Protein AF-A0A966B7Y1-F1 (afdb_monomer_lite)

Radius of gyration: 15.98 Å; chains: 1; bounding box: 30×34×40 Å

pLDDT: mean 82.94, std 16.37, range [37.0, 94.38]

Sequence (66 aa):
MTRRNIRVDPHFFAELDNQLSESRGPNGEPSASDFLVIDLPTISDAFAEHFDEFPACGCPKLRRGC

Secondary structure (DSSP, 8-state):
---------HHHHHHHHHHS-SS--TT-PPPHHHIIIIIHHHHHHHHHHHGGGS------------

Structure (mmCIF, N/CA/C/O backbone):
data_AF-A0A966B7Y1-F1
#
_entry.id   AF-A0A966B7Y1-F1
#
loop_
_atom_site.group_PDB
_atom_site.id
_atom_site.type_symbol
_atom_site.label_atom_id
_atom_site.label_alt_id
_atom_site.label_comp_id
_atom_site.label_asym_id
_atom_site.label_entity_id
_atom_site.label_seq_id
_atom_site.pdbx_PDB_ins_code
_atom_site.Cartn_x
_atom_site.Cartn_y
_atom_site.Cartn_z
_atom_site.occupancy
_atom_site.B_iso_or_equiv
_atom_site.auth_seq_id
_atom_site.auth_comp_id
_atom_site.auth_asym_id
_atom_site.auth_atom_id
_atom_site.pdbx_PDB_model_num
ATOM 1 N N . MET A 1 1 ? 7.999 6.776 -22.141 1.00 62.38 1 MET A N 1
ATOM 2 C CA . MET A 1 1 ? 7.687 5.907 -20.989 1.00 62.38 1 MET A CA 1
ATOM 3 C C . MET A 1 1 ? 6.425 5.135 -21.293 1.00 62.38 1 MET A C 1
ATOM 5 O O . MET A 1 1 ? 5.480 5.738 -21.788 1.00 62.38 1 MET A O 1
ATOM 9 N N . THR A 1 2 ? 6.423 3.826 -21.052 1.00 82.19 2 THR A N 1
ATOM 10 C CA . THR A 1 2 ? 5.253 2.974 -21.294 1.00 82.19 2 THR A CA 1
ATOM 11 C C . THR A 1 2 ? 4.611 2.649 -19.956 1.00 82.19 2 THR A C 1
ATOM 13 O O . THR A 1 2 ? 5.193 1.911 -19.167 1.00 82.19 2 THR A O 1
ATOM 16 N N . ARG A 1 3 ? 3.416 3.194 -19.710 1.00 85.94 3 ARG A N 1
ATOM 17 C CA . ARG A 1 3 ? 2.651 2.917 -18.491 1.00 85.94 3 ARG A CA 1
ATOM 18 C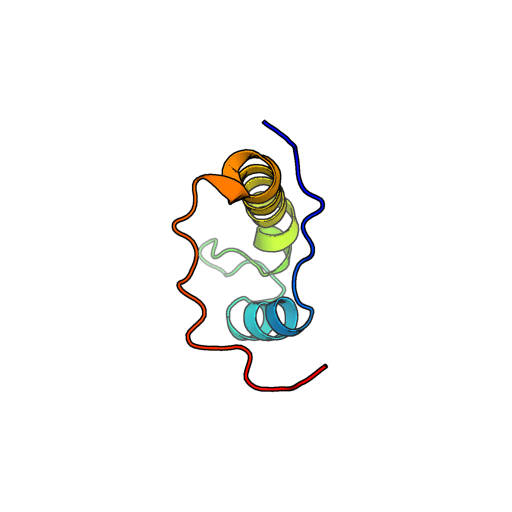 C . ARG A 1 3 ? 2.272 1.434 -18.430 1.00 85.94 3 ARG A C 1
ATOM 20 O O . ARG A 1 3 ? 1.722 0.902 -19.397 1.00 85.94 3 ARG A O 1
ATOM 27 N N . ARG A 1 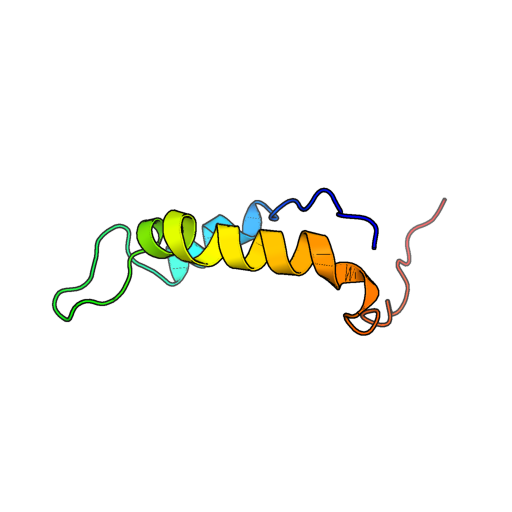4 ? 2.553 0.762 -17.313 1.00 87.12 4 ARG A N 1
ATOM 28 C CA . ARG A 1 4 ? 2.257 -0.668 -17.119 1.00 87.12 4 ARG A CA 1
ATOM 29 C C . ARG A 1 4 ? 0.920 -0.907 -16.434 1.00 87.12 4 ARG A C 1
ATOM 31 O O . ARG A 1 4 ? 0.451 -0.096 -15.643 1.00 87.12 4 ARG A O 1
ATOM 38 N N . ASN A 1 5 ? 0.317 -2.060 -16.725 1.00 89.62 5 ASN A N 1
ATOM 39 C CA . ASN A 1 5 ? -0.804 -2.564 -15.940 1.00 89.62 5 ASN A CA 1
ATOM 40 C C . ASN A 1 5 ? -0.249 -3.225 -14.672 1.00 89.62 5 ASN A C 1
ATOM 42 O O . ASN A 1 5 ? 0.361 -4.291 -14.753 1.00 89.62 5 ASN A O 1
ATOM 46 N N . ILE A 1 6 ? -0.429 -2.570 -13.528 1.00 89.81 6 ILE A N 1
ATOM 47 C CA . ILE A 1 6 ? -0.007 -3.084 -12.224 1.00 89.81 6 ILE A CA 1
ATOM 48 C C . ILE A 1 6 ? -1.164 -3.846 -11.583 1.00 89.81 6 ILE A C 1
ATOM 50 O O . ILE A 1 6 ? -2.326 -3.450 -11.680 1.00 89.81 6 ILE A O 1
ATOM 54 N N . ARG A 1 7 ? -0.832 -4.962 -10.933 1.00 90.19 7 ARG A N 1
ATOM 55 C CA . ARG A 1 7 ? -1.752 -5.751 -10.115 1.00 90.19 7 ARG A CA 1
ATOM 56 C C . ARG A 1 7 ? -1.125 -5.960 -8.750 1.00 90.19 7 ARG A C 1
ATOM 58 O O . ARG A 1 7 ? 0.071 -6.227 -8.662 1.00 90.19 7 ARG A O 1
ATOM 65 N N . VAL A 1 8 ? -1.945 -5.852 -7.715 1.00 90.81 8 VAL A N 1
ATOM 66 C CA . VAL A 1 8 ? -1.543 -6.121 -6.336 1.00 90.81 8 VAL A CA 1
ATOM 67 C C . VAL A 1 8 ? -1.808 -7.593 -6.044 1.00 90.81 8 VAL A C 1
ATOM 69 O O . VAL A 1 8 ? -2.866 -8.115 -6.403 1.00 90.81 8 VAL A O 1
ATOM 72 N N . ASP A 1 9 ? -0.832 -8.268 -5.443 1.00 93.69 9 ASP A N 1
ATOM 73 C CA . ASP A 1 9 ? -0.977 -9.671 -5.067 1.00 93.69 9 ASP A CA 1
ATOM 74 C C . ASP A 1 9 ? -2.056 -9.818 -3.979 1.00 93.69 9 ASP A C 1
ATOM 76 O O . ASP A 1 9 ? -2.031 -9.054 -3.014 1.00 93.69 9 ASP A O 1
ATOM 80 N N . PRO A 1 10 ? -2.992 -10.779 -4.078 1.00 91.94 10 PRO A N 1
ATOM 81 C CA . PRO A 1 10 ? -4.021 -10.972 -3.060 1.00 91.94 10 PRO A CA 1
ATOM 82 C C . PRO A 1 10 ? -3.479 -11.175 -1.636 1.00 91.94 10 PRO A C 1
ATOM 84 O O . PRO A 1 10 ? -4.136 -10.791 -0.670 1.00 91.94 10 PRO A O 1
ATOM 87 N N . HIS A 1 11 ? -2.283 -11.753 -1.489 1.00 94.19 11 HIS A N 1
ATOM 88 C CA . HIS A 1 11 ? -1.641 -11.962 -0.193 1.00 94.19 11 HIS A CA 1
ATOM 89 C C . HIS A 1 11 ? -1.302 -10.645 0.517 1.00 94.19 11 HIS A C 1
ATOM 91 O O . HIS A 1 11 ? -1.309 -10.599 1.744 1.00 94.19 11 HIS A O 1
ATOM 97 N N . PHE A 1 12 ? -1.077 -9.565 -0.237 1.00 92.81 12 PHE A N 1
ATOM 98 C CA . PHE A 1 12 ? -0.843 -8.237 0.325 1.00 92.81 12 PHE A CA 1
ATOM 99 C C . PHE A 1 12 ? -2.003 -7.776 1.211 1.00 92.81 12 PHE A C 1
ATOM 101 O O . PHE A 1 12 ? -1.763 -7.205 2.266 1.00 92.81 12 PHE A O 1
ATOM 108 N N . PHE A 1 13 ? -3.251 -8.047 0.816 1.00 92.06 13 PHE A N 1
ATOM 109 C CA . PHE A 1 13 ? -4.417 -7.611 1.590 1.00 92.06 13 PHE A CA 1
ATOM 110 C C . PHE A 1 13 ? -4.520 -8.350 2.924 1.00 92.06 13 PHE A C 1
ATOM 112 O O . PHE A 1 13 ? -4.767 -7.723 3.944 1.00 92.06 13 PHE A O 1
ATOM 119 N N . ALA A 1 14 ? -4.224 -9.654 2.937 1.00 92.25 14 ALA A N 1
ATOM 120 C CA . ALA A 1 14 ? -4.179 -10.422 4.180 1.00 92.25 14 ALA A CA 1
ATOM 121 C C . ALA A 1 14 ? -3.102 -9.893 5.142 1.00 92.25 14 ALA A C 1
ATOM 123 O O . ALA A 1 14 ? -3.307 -9.867 6.351 1.00 92.25 14 ALA A O 1
ATOM 124 N N . GLU A 1 15 ? -1.958 -9.461 4.610 1.00 94.38 15 GLU A N 1
ATOM 125 C CA . GLU A 1 15 ? -0.899 -8.861 5.418 1.00 94.38 15 GLU A CA 1
ATOM 126 C C . GLU A 1 15 ? -1.260 -7.445 5.890 1.00 94.38 15 GLU A C 1
ATOM 128 O O . GLU A 1 15 ? -0.982 -7.087 7.032 1.00 94.38 15 GLU A O 1
ATOM 133 N N . LEU A 1 16 ? -1.933 -6.655 5.050 1.00 92.88 16 LEU A N 1
ATOM 134 C CA . LEU A 1 16 ? -2.422 -5.326 5.412 1.00 92.88 16 LEU A CA 1
ATOM 135 C C . LEU A 1 16 ? -3.418 -5.397 6.578 1.00 92.88 16 LEU A C 1
ATOM 137 O O . LEU A 1 16 ? -3.285 -4.630 7.529 1.00 92.88 16 LEU A O 1
ATOM 141 N N . ASP A 1 17 ? -4.349 -6.351 6.538 1.00 90.25 17 ASP A N 1
ATOM 142 C CA . ASP A 1 17 ? -5.334 -6.583 7.601 1.00 90.25 17 ASP A CA 1
ATOM 143 C C . ASP A 1 17 ? -4.682 -7.069 8.912 1.00 90.25 17 ASP A C 1
ATOM 145 O O . ASP A 1 17 ? -5.189 -6.803 10.001 1.00 90.25 17 ASP A O 1
ATOM 149 N N . ASN A 1 18 ? -3.533 -7.754 8.837 1.00 92.56 18 ASN A N 1
ATOM 150 C CA . ASN A 1 18 ? -2.763 -8.139 10.026 1.00 92.56 18 ASN A CA 1
ATOM 151 C C . ASN A 1 18 ? -2.032 -6.949 10.671 1.00 92.56 18 ASN A C 1
ATOM 153 O O . ASN A 1 18 ? -1.717 -6.998 11.862 1.00 92.56 18 ASN A O 1
ATOM 157 N N . GLN A 1 19 ? -1.717 -5.909 9.894 1.00 91.50 19 GLN A N 1
ATOM 158 C CA . GLN A 1 19 ? -0.940 -4.755 10.353 1.00 91.50 19 GLN A CA 1
ATOM 159 C C . GLN A 1 19 ? -1.814 -3.573 10.774 1.00 91.50 19 GLN A C 1
ATOM 161 O O . GLN A 1 19 ? -1.461 -2.859 11.715 1.00 91.50 19 GLN A O 1
ATOM 166 N N . LEU A 1 20 ? -2.928 -3.350 10.078 1.00 92.25 20 LEU A N 1
ATOM 167 C CA . LEU A 1 20 ? -3.812 -2.210 10.287 1.00 92.25 20 LEU A CA 1
ATOM 168 C C . LEU A 1 20 ? -5.209 -2.675 10.681 1.00 92.25 20 LEU A C 1
ATOM 170 O O . LEU A 1 20 ? -5.749 -3.636 10.145 1.00 92.25 20 LEU A O 1
ATOM 174 N N . SER A 1 21 ? -5.826 -1.939 11.600 1.00 88.06 21 SER A N 1
ATOM 175 C CA . SER A 1 21 ? -7.211 -2.175 11.989 1.00 88.06 21 SER A CA 1
ATOM 176 C C . SER A 1 21 ? -8.198 -1.752 10.897 1.00 88.06 21 SER A C 1
ATOM 178 O O . 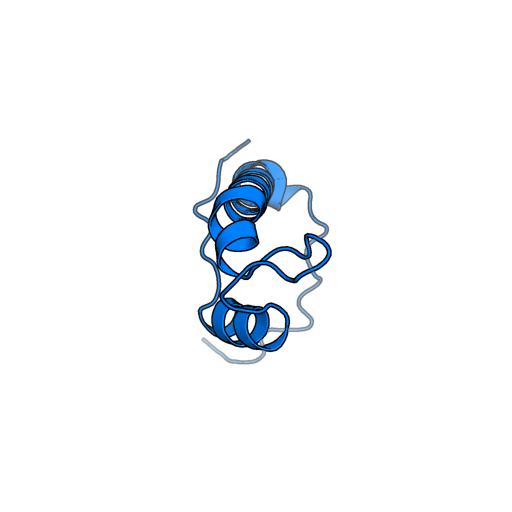SER A 1 21 ? -7.918 -0.873 10.077 1.00 88.06 21 SER A O 1
ATOM 180 N N . GLU A 1 22 ? -9.403 -2.327 10.931 1.00 87.25 22 GLU A N 1
ATOM 181 C CA . GLU A 1 22 ? -10.503 -1.963 10.024 1.00 87.25 22 GLU A CA 1
ATOM 182 C C . GLU A 1 22 ? -10.959 -0.504 10.201 1.00 87.25 22 GLU A C 1
ATOM 184 O O . GLU A 1 22 ? -11.376 0.145 9.243 1.00 87.25 22 GLU A O 1
ATOM 189 N N . SER A 1 23 ? -10.864 0.028 11.424 1.00 89.56 23 SER A N 1
ATOM 190 C CA . SER A 1 23 ? -11.196 1.413 11.766 1.00 89.56 23 SER A CA 1
ATOM 191 C C . SER A 1 23 ? -9.957 2.213 12.149 1.00 89.56 23 SER A C 1
ATOM 193 O O . SER A 1 23 ? -8.950 1.646 12.576 1.00 89.56 23 SER A O 1
ATOM 195 N N . ARG A 1 24 ? -10.047 3.546 12.060 1.00 91.31 24 ARG A N 1
ATOM 196 C CA . ARG A 1 24 ? -9.004 4.431 12.593 1.00 91.31 24 ARG A CA 1
ATOM 197 C C . ARG A 1 24 ? -8.835 4.230 14.094 1.00 91.31 24 ARG A C 1
ATOM 199 O O . ARG A 1 24 ? -9.814 4.017 14.813 1.00 91.31 24 ARG A O 1
ATOM 206 N N . GLY A 1 25 ? -7.589 4.307 14.542 1.00 88.38 25 GLY A N 1
ATOM 207 C CA . GLY A 1 25 ? -7.250 4.202 15.954 1.00 88.38 25 GLY A CA 1
ATOM 208 C C . GLY A 1 25 ? -7.624 5.464 16.745 1.00 88.38 25 GLY A C 1
ATOM 209 O O . GLY A 1 25 ? -7.897 6.523 16.165 1.00 88.38 25 GLY A O 1
ATOM 210 N N . PRO A 1 26 ? -7.650 5.374 18.085 1.00 89.25 26 PRO A N 1
ATOM 211 C CA . PRO A 1 26 ? -8.059 6.474 18.956 1.00 89.25 26 PRO A CA 1
ATOM 212 C C . PRO A 1 26 ? -7.116 7.686 18.909 1.00 89.25 26 PRO A C 1
ATOM 214 O O . PRO A 1 26 ? -7.534 8.776 19.297 1.00 89.25 26 PRO A O 1
ATOM 217 N N . ASN A 1 27 ? -5.880 7.532 18.419 1.00 88.69 27 ASN A N 1
ATOM 218 C CA . ASN A 1 27 ? -4.917 8.627 18.276 1.00 88.69 27 ASN A CA 1
ATOM 219 C C . ASN A 1 27 ? -4.753 9.076 16.816 1.00 88.69 27 ASN A C 1
ATOM 221 O O . ASN A 1 27 ? -3.811 9.800 16.493 1.00 88.69 27 ASN A O 1
ATOM 225 N N . GLY A 1 28 ? -5.665 8.666 15.930 1.00 86.56 28 GLY A N 1
ATOM 226 C CA . GLY A 1 28 ? -5.618 9.006 14.511 1.00 86.56 28 GLY A CA 1
ATOM 227 C C . GLY A 1 28 ? -4.775 8.051 13.669 1.00 86.56 28 GLY A C 1
ATOM 228 O O . GLY A 1 28 ? -4.461 8.384 12.525 1.00 86.56 28 GLY A O 1
ATOM 229 N N . GLU A 1 29 ? -4.434 6.872 14.197 1.00 91.75 29 GLU A N 1
ATOM 230 C CA . GLU A 1 29 ? -3.778 5.823 13.423 1.00 91.75 29 GLU A CA 1
ATOM 231 C C . GLU A 1 29 ? -4.622 5.466 12.182 1.00 91.75 29 GLU A C 1
ATOM 233 O O . GLU A 1 29 ? -5.856 5.394 12.277 1.00 91.75 29 GLU A O 1
ATOM 238 N N . PRO A 1 30 ? -3.987 5.279 11.012 1.00 90.00 30 PRO A N 1
ATOM 239 C CA . PRO A 1 30 ? -4.690 4.941 9.782 1.00 90.00 30 PRO A CA 1
ATOM 240 C C . PRO A 1 30 ? -5.281 3.531 9.854 1.00 90.00 30 PRO A C 1
ATOM 242 O O . PRO A 1 30 ? -4.701 2.624 10.447 1.00 90.00 30 PRO A O 1
ATOM 245 N N . SE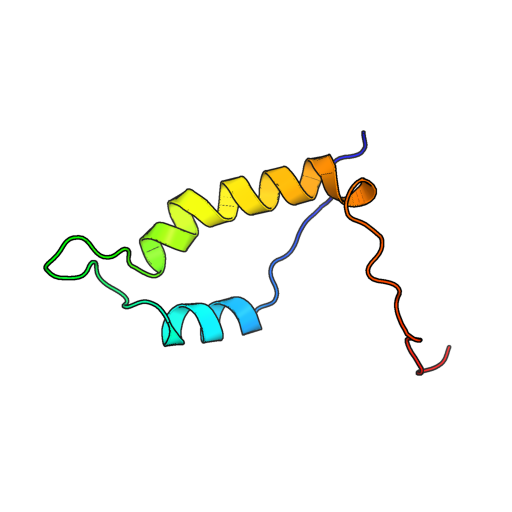R A 1 31 ? -6.432 3.356 9.216 1.00 93.75 31 SER A N 1
ATOM 246 C CA . SER A 1 31 ? -7.034 2.044 8.984 1.00 93.75 31 SER A CA 1
ATOM 247 C C . SER A 1 31 ? -6.517 1.400 7.697 1.00 93.75 31 SER A C 1
ATOM 249 O O . SER A 1 31 ? -5.974 2.079 6.820 1.00 93.75 31 SER A O 1
ATOM 251 N N . ALA A 1 32 ? -6.773 0.100 7.533 1.00 93.94 32 ALA A N 1
ATOM 252 C CA . ALA A 1 32 ? -6.542 -0.598 6.268 1.00 93.94 32 ALA A CA 1
ATOM 253 C C . ALA A 1 32 ? -7.275 0.096 5.103 1.00 93.94 32 ALA A C 1
ATOM 255 O O . ALA A 1 32 ? -6.699 0.315 4.039 1.00 93.94 32 ALA A O 1
ATOM 256 N N . SER A 1 33 ? -8.516 0.543 5.327 1.00 92.50 33 SER A N 1
ATOM 257 C CA . SER A 1 33 ? -9.299 1.271 4.319 1.00 92.50 33 SER A CA 1
ATOM 258 C C . SER A 1 33 ? -8.659 2.601 3.919 1.00 92.50 33 SER A C 1
ATOM 260 O O . SER A 1 33 ? -8.672 2.952 2.739 1.00 92.50 33 SER A O 1
ATOM 262 N N . ASP A 1 34 ? -8.073 3.333 4.873 1.00 93.06 34 ASP A N 1
ATOM 263 C CA . ASP A 1 34 ? -7.371 4.584 4.571 1.00 93.06 34 ASP A CA 1
ATOM 264 C C . ASP A 1 34 ? -6.191 4.329 3.629 1.00 93.06 34 ASP A C 1
ATOM 266 O O . ASP A 1 34 ? -6.049 5.022 2.622 1.00 93.06 34 ASP A O 1
ATOM 270 N N . PHE A 1 35 ? -5.401 3.286 3.900 1.00 93.38 35 PHE A N 1
ATOM 271 C CA . PHE A 1 35 ? -4.278 2.909 3.044 1.00 93.38 35 PHE A CA 1
ATOM 272 C C . PHE A 1 35 ? -4.741 2.527 1.630 1.00 93.38 35 PHE A C 1
ATOM 274 O O . PHE A 1 35 ? -4.176 2.983 0.635 1.00 93.38 35 PHE A O 1
ATOM 281 N N . LEU A 1 36 ? -5.798 1.715 1.521 1.00 92.75 36 LEU A N 1
ATOM 282 C CA . LEU A 1 36 ? -6.326 1.253 0.233 1.00 92.75 36 LEU A CA 1
ATOM 283 C C . LEU A 1 36 ? -6.854 2.393 -0.646 1.00 92.75 36 LEU A C 1
ATOM 285 O O . LEU A 1 36 ? -6.742 2.320 -1.869 1.00 92.75 36 LEU A O 1
ATOM 289 N N . VAL A 1 37 ? -7.447 3.422 -0.041 1.00 93.25 37 VAL A N 1
ATOM 290 C CA . VAL A 1 37 ? -8.081 4.527 -0.773 1.00 93.25 37 VAL A CA 1
ATOM 291 C C . VAL A 1 37 ? -7.101 5.661 -1.068 1.00 93.25 37 VAL A C 1
ATOM 293 O O . VAL A 1 37 ? -7.220 6.302 -2.110 1.00 93.25 37 VAL A O 1
ATOM 296 N N . ILE A 1 38 ? -6.149 5.925 -0.173 1.00 93.12 38 ILE A N 1
ATOM 297 C CA . ILE A 1 38 ? -5.293 7.117 -0.242 1.00 93.12 38 ILE A CA 1
ATOM 298 C C . ILE A 1 38 ? -3.904 6.761 -0.782 1.00 93.12 38 ILE A C 1
ATOM 300 O O . ILE A 1 38 ? -3.435 7.361 -1.753 1.00 93.12 38 ILE A O 1
ATOM 304 N N . ASP A 1 39 ? -3.257 5.764 -0.183 1.00 92.94 39 ASP A N 1
ATOM 305 C CA . ASP A 1 39 ? -1.844 5.479 -0.434 1.00 92.94 39 ASP A CA 1
ATOM 306 C C . ASP A 1 39 ? -1.653 4.519 -1.611 1.00 92.94 39 ASP A C 1
ATOM 308 O O . ASP A 1 39 ? -0.852 4.775 -2.516 1.00 92.94 39 ASP A O 1
ATOM 312 N N . LEU A 1 40 ? -2.424 3.427 -1.645 1.00 93.19 40 LEU A N 1
ATOM 313 C CA . LEU A 1 40 ? -2.276 2.371 -2.645 1.00 93.19 40 LEU A CA 1
ATOM 314 C C . LEU A 1 40 ? -2.429 2.866 -4.100 1.00 93.19 40 LEU A C 1
ATOM 316 O O . LEU A 1 40 ? -1.628 2.433 -4.933 1.00 93.19 40 LEU A O 1
ATOM 320 N N . PRO A 1 41 ? -3.372 3.769 -4.452 1.00 93.69 41 PRO A N 1
ATOM 321 C CA . PRO A 1 41 ? -3.475 4.292 -5.815 1.00 93.69 41 PRO A CA 1
ATOM 322 C C . PRO A 1 41 ? -2.226 5.070 -6.235 1.00 93.69 41 PRO A C 1
ATOM 324 O O . PRO A 1 41 ? -1.691 4.825 -7.313 1.00 93.69 41 PRO A O 1
ATOM 327 N N . THR A 1 42 ? -1.710 5.927 -5.349 1.00 93.69 42 THR A N 1
ATOM 328 C CA . THR A 1 42 ? -0.498 6.724 -5.594 1.00 93.69 42 THR A CA 1
ATOM 329 C C . THR A 1 42 ? 0.719 5.825 -5.809 1.00 93.69 42 THR A C 1
ATOM 331 O O . THR A 1 42 ? 1.506 6.035 -6.733 1.00 93.69 42 THR A O 1
ATOM 334 N N . ILE A 1 43 ? 0.854 4.779 -4.989 1.00 92.25 43 ILE A N 1
ATOM 335 C CA . ILE A 1 43 ? 1.916 3.778 -5.130 1.00 92.25 43 ILE A CA 1
ATOM 336 C C . ILE A 1 43 ? 1.767 3.036 -6.465 1.00 92.25 43 ILE A C 1
ATOM 338 O O . ILE A 1 43 ? 2.733 2.919 -7.218 1.00 92.25 43 ILE A O 1
ATOM 342 N N . SER A 1 44 ? 0.560 2.566 -6.788 1.00 92.56 44 SER A N 1
ATOM 343 C CA . SER A 1 44 ? 0.267 1.855 -8.037 1.00 92.56 44 SER A CA 1
ATOM 344 C C . SER A 1 44 ? 0.588 2.701 -9.272 1.00 92.56 44 SER A C 1
ATOM 346 O O . SER A 1 44 ? 1.192 2.194 -10.217 1.00 92.56 44 SER A O 1
ATOM 348 N N . ASP A 1 45 ? 0.251 3.991 -9.250 1.00 93.31 45 ASP A N 1
ATOM 349 C CA . ASP A 1 45 ? 0.550 4.934 -10.329 1.00 93.31 45 ASP A CA 1
ATOM 350 C C . ASP A 1 45 ? 2.057 5.144 -10.502 1.00 93.31 45 ASP A C 1
ATOM 352 O O . ASP A 1 45 ? 2.568 5.031 -11.619 1.00 93.31 45 ASP A O 1
ATOM 356 N N . ALA A 1 46 ? 2.792 5.344 -9.405 1.00 91.81 46 ALA A N 1
ATOM 357 C CA . ALA A 1 46 ? 4.247 5.474 -9.449 1.00 91.81 46 ALA A CA 1
ATOM 358 C C . ALA A 1 46 ? 4.915 4.212 -10.022 1.00 91.81 46 ALA A C 1
ATOM 360 O O . ALA A 1 46 ? 5.796 4.304 -10.880 1.00 91.81 46 ALA A O 1
ATOM 361 N N . PHE A 1 47 ? 4.460 3.020 -9.618 1.00 90.75 47 PHE A N 1
ATOM 362 C CA . PHE A 1 47 ? 4.927 1.766 -10.211 1.00 90.75 47 PHE A CA 1
ATOM 363 C C . PHE A 1 47 ? 4.525 1.642 -11.679 1.00 90.75 47 PHE A C 1
ATOM 365 O O . PHE A 1 47 ? 5.321 1.164 -12.479 1.00 90.75 47 PHE A O 1
ATOM 372 N N . ALA A 1 48 ? 3.323 2.066 -12.064 1.00 92.44 48 ALA A N 1
ATOM 373 C CA . ALA A 1 48 ? 2.877 2.000 -13.449 1.00 92.44 48 ALA A CA 1
ATOM 374 C C . ALA A 1 48 ? 3.746 2.866 -14.373 1.00 92.44 48 ALA A C 1
ATOM 376 O O . ALA A 1 48 ? 3.984 2.468 -15.513 1.00 92.44 48 ALA A O 1
ATOM 377 N N . GLU A 1 49 ? 4.218 4.019 -13.898 1.00 93.44 49 GLU A N 1
ATOM 378 C CA . GLU A 1 49 ? 4.983 4.994 -14.684 1.00 93.44 49 GLU A CA 1
ATOM 379 C C . GLU A 1 49 ? 6.490 4.729 -14.679 1.00 93.44 49 GLU A C 1
ATOM 381 O O . GLU A 1 49 ? 7.130 4.822 -15.730 1.00 93.44 49 GLU A O 1
ATOM 386 N N . HIS A 1 50 ? 7.037 4.330 -13.530 1.00 89.56 50 HIS A N 1
ATOM 387 C CA . HIS A 1 50 ? 8.480 4.251 -13.298 1.00 89.56 50 HIS A CA 1
ATOM 388 C C . HIS A 1 50 ? 9.003 2.824 -13.114 1.00 89.56 50 HIS A C 1
ATOM 390 O O . HIS A 1 50 ? 10.143 2.646 -12.695 1.00 89.56 50 HIS A O 1
ATOM 396 N N . PHE A 1 51 ? 8.221 1.781 -13.435 1.00 83.75 51 PHE A N 1
ATOM 397 C CA . PHE A 1 51 ? 8.642 0.388 -13.208 1.00 83.75 51 PHE A CA 1
ATOM 398 C C . PHE A 1 51 ? 10.038 0.073 -13.773 1.00 83.75 51 PHE A C 1
ATOM 400 O O . PHE A 1 51 ? 10.802 -0.662 -13.159 1.00 83.75 51 PHE A O 1
ATOM 407 N N . ASP A 1 52 ? 10.362 0.609 -14.953 1.00 82.56 52 ASP A N 1
ATOM 408 C CA . ASP A 1 52 ? 11.643 0.376 -15.636 1.00 82.56 52 ASP A CA 1
ATOM 409 C C . ASP A 1 52 ? 12.850 1.047 -14.970 1.00 82.56 52 ASP A C 1
ATOM 411 O O . ASP A 1 52 ? 13.989 0.708 -15.286 1.00 82.56 52 ASP A O 1
ATOM 415 N N . GLU A 1 53 ? 12.613 1.993 -14.065 1.00 86.00 53 GLU A N 1
ATOM 416 C CA . GLU A 1 53 ? 13.657 2.698 -13.322 1.00 86.00 53 GLU A CA 1
ATOM 417 C C . GLU A 1 53 ? 14.029 1.981 -12.027 1.00 86.00 53 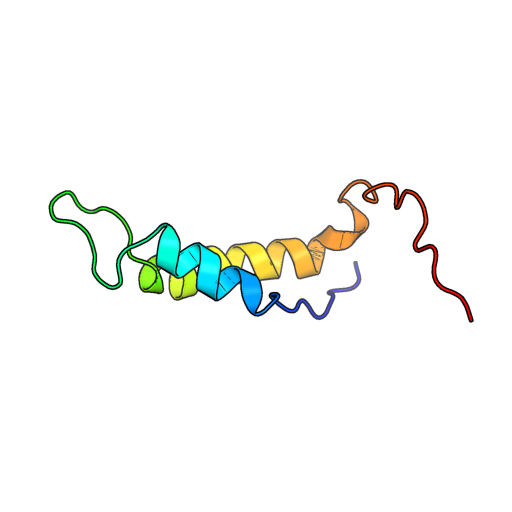GLU A C 1
ATOM 419 O O . GLU A 1 53 ? 15.116 2.201 -11.488 1.00 86.00 53 GLU A O 1
ATOM 424 N N . PHE A 1 54 ? 13.155 1.100 -11.531 1.00 74.00 54 PHE A N 1
ATOM 425 C CA . PHE A 1 54 ? 13.506 0.265 -10.398 1.00 74.00 54 PHE A CA 1
ATOM 426 C C . PHE A 1 54 ? 14.625 -0.684 -10.824 1.00 74.00 54 PHE A C 1
ATOM 428 O O . PHE A 1 54 ? 14.523 -1.317 -11.883 1.00 74.00 54 PHE A O 1
ATOM 435 N N . PRO A 1 55 ? 15.700 -0.805 -10.021 1.00 74.31 55 PRO A N 1
ATOM 436 C CA . PRO A 1 55 ? 16.739 -1.774 -10.307 1.00 74.31 55 PRO A CA 1
ATOM 437 C C . PRO A 1 55 ? 16.047 -3.116 -10.460 1.00 74.31 55 PRO A C 1
ATOM 439 O O . PRO A 1 55 ? 15.292 -3.519 -9.573 1.00 74.31 55 PRO A O 1
ATOM 442 N N . ALA A 1 56 ? 16.264 -3.776 -11.601 1.00 68.50 56 ALA A N 1
ATOM 443 C CA . ALA A 1 56 ? 15.756 -5.117 -11.796 1.00 68.50 56 ALA A CA 1
ATOM 444 C C . ALA A 1 56 ? 16.162 -5.905 -10.553 1.00 68.50 56 ALA A C 1
ATOM 446 O O . ALA A 1 56 ? 17.359 -6.063 -10.296 1.00 68.50 56 ALA A O 1
ATOM 447 N N . CYS A 1 57 ? 15.180 -6.327 -9.748 1.00 57.91 57 CYS A N 1
ATOM 448 C CA . CYS A 1 57 ? 15.414 -7.278 -8.680 1.00 57.91 57 CYS A CA 1
ATOM 449 C C . CYS A 1 57 ? 16.095 -8.435 -9.389 1.00 57.91 57 CYS A C 1
ATOM 451 O O . CYS A 1 57 ? 15.447 -9.102 -10.198 1.00 57.91 57 CYS A O 1
ATOM 453 N N . GLY A 1 58 ? 17.413 -8.567 -9.225 1.00 50.88 58 GLY A N 1
ATOM 454 C CA . GLY A 1 58 ? 18.191 -9.537 -9.969 1.00 50.88 58 GLY A CA 1
ATOM 455 C C . GLY A 1 58 ? 17.601 -10.885 -9.631 1.00 50.88 58 GLY A C 1
ATOM 456 O O . GLY A 1 58 ? 17.853 -11.388 -8.545 1.00 50.88 58 GLY A O 1
ATOM 457 N N . CYS A 1 59 ? 16.739 -11.414 -10.502 1.00 43.00 59 CYS A N 1
ATOM 458 C CA . CYS A 1 59 ? 16.060 -12.669 -10.260 1.00 43.00 59 CYS A CA 1
ATOM 459 C C . CYS A 1 59 ? 17.167 -13.706 -10.097 1.00 43.00 59 CYS A C 1
ATOM 461 O O . CYS A 1 59 ? 17.831 -14.028 -11.092 1.00 43.00 59 CYS A O 1
ATOM 463 N N . PRO A 1 60 ? 17.395 -14.268 -8.897 1.00 47.84 60 PRO A N 1
ATOM 464 C CA . PRO A 1 60 ? 18.290 -15.390 -8.751 1.00 47.84 60 PRO A CA 1
ATOM 465 C C . PRO A 1 60 ? 17.485 -16.599 -9.224 1.00 47.84 60 PRO A C 1
ATOM 467 O O . PRO A 1 60 ? 16.938 -17.352 -8.436 1.00 47.84 60 PRO A O 1
ATOM 470 N N . LYS A 1 61 ? 17.362 -16.720 -10.548 1.00 46.09 61 LYS A N 1
ATOM 471 C CA . LYS A 1 61 ? 16.752 -17.821 -11.294 1.00 46.09 61 LYS A CA 1
ATOM 472 C C . LYS A 1 61 ? 15.343 -18.216 -10.838 1.00 46.09 61 LYS A C 1
ATOM 474 O O . LYS A 1 61 ? 15.161 -18.984 -9.897 1.00 46.09 61 LYS A O 1
ATOM 479 N N . LEU A 1 62 ? 14.359 -17.883 -11.672 1.00 48.16 62 LEU A N 1
ATOM 480 C CA . LEU A 1 62 ? 13.150 -18.691 -11.801 1.00 48.16 62 LEU A CA 1
ATOM 481 C C . LEU A 1 62 ? 13.564 -20.085 -12.330 1.00 48.16 62 LEU A C 1
ATOM 483 O O . LEU A 1 62 ? 13.536 -20.370 -13.523 1.00 48.16 62 LEU A O 1
ATOM 487 N N . ARG A 1 63 ? 14.055 -20.958 -11.442 1.00 47.53 63 ARG A N 1
ATOM 488 C CA . ARG A 1 63 ? 14.163 -22.395 -11.698 1.00 47.53 63 ARG A CA 1
ATOM 489 C C . ARG A 1 63 ? 12.748 -22.959 -11.643 1.00 47.53 63 ARG A C 1
ATOM 491 O O . ARG A 1 63 ? 12.293 -23.336 -10.568 1.00 47.53 63 ARG A O 1
ATOM 498 N N . ARG A 1 64 ? 12.082 -23.030 -12.794 1.00 44.81 64 ARG A N 1
ATOM 499 C CA . ARG A 1 64 ? 11.157 -24.106 -13.192 1.00 44.81 64 ARG A CA 1
ATOM 500 C C . ARG A 1 64 ? 10.831 -23.932 -14.673 1.00 44.81 64 ARG A C 1
ATOM 502 O O . ARG A 1 64 ? 10.577 -22.824 -15.122 1.00 44.81 64 ARG A O 1
ATOM 509 N N . GLY A 1 65 ? 10.996 -25.031 -15.402 1.00 46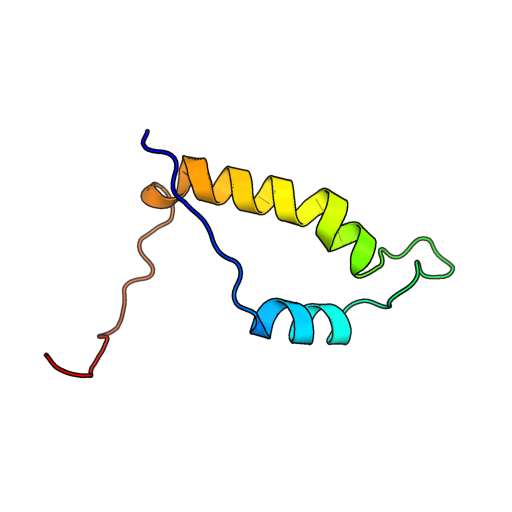.88 65 GLY A N 1
ATOM 510 C CA . GLY A 1 65 ? 11.161 -25.063 -16.846 1.00 46.88 65 GLY A CA 1
ATOM 511 C C . GLY A 1 65 ? 9.908 -24.748 -17.651 1.00 46.88 65 GLY A C 1
ATOM 512 O O . GLY A 1 65 ? 8.798 -25.093 -17.250 1.00 46.88 65 GLY A O 1
ATOM 513 N N . CYS A 1 66 ? 10.171 -24.164 -18.814 1.00 37.00 66 CYS A N 1
ATOM 514 C CA . CYS A 1 66 ? 9.606 -24.571 -20.092 1.00 37.00 66 CYS A CA 1
ATOM 515 C C . CYS A 1 66 ? 10.778 -25.053 -20.955 1.00 37.00 66 CYS A C 1
ATOM 517 O O . CYS A 1 66 ? 11.869 -24.445 -20.822 1.00 37.00 66 CYS A O 1
#

Foldseek 3Di:
DQFDDDDDDPVVLVVLCVVAPCDADPVRRDHSVNCVVPPVVVVSRCCRVCVVVPDPPPPPDPPDDD